Protein 3K9I (pdb70)

Nearest PDB structures (foldseek):
  3k9i-assembly1_A-2  TM=1.009E+00  e=1.436E-14  Halalkalibacterium halodurans
  2xcc-assembly1_B  TM=7.000E-01  e=2.636E-02  Pseudomonas aeruginosa
  2dba-assembly1_A  TM=7.803E-01  e=3.616E-01  Homo sapiens
  3gz1-assembly1_A  TM=6.803E-01  e=4.674E-01  Shigella flexneri
  3ieg-assembly2_B  TM=6.838E-01  e=1.776E+00  Mus musculus

Solvent-accessible surface area: 7184 Å² total

Organism: Halalkalibacterium halodurans (strain ATCC BAA-125 / DSM 18197 / FERM 7344 / JCM 9153 / C-125) (NCBI:txid272558)

CATH classification: 1.25.40.10

Structure (mmCIF, N/CA/C/O backbone):
data_3K9I
#
_entry.id   3K9I
#
_cell.length_a   73.656
_cell.length_b   73.656
_cell.length_c   115.838
_cell.angle_alpha   90.000
_cell.angle_beta   90.000
_cell.angle_gamma   120.000
#
_symmetry.space_group_name_H-M   'P 61 2 2'
#
loop_
_atom_site.group_PDB
_atom_site.id
_atom_site.type_symbol
_atom_site.label_atom_id
_atom_site.label_alt_id
_atom_site.label_comp_id
_atom_site.label_asym_id
_atom_site.label_entity_id
_atom_site.label_seq_id
_atom_site.pdbx_PDB_ins_code
_atom_site.Cartn_x
_atom_site.Cartn_y
_atom_site.Cartn_z
_atom_site.occupancy
_atom_site.B_iso_or_equiv
_atom_site.auth_seq_id
_atom_site.auth_comp_id
_atom_site.auth_asym_id
_atom_site.auth_atom_id
_atom_site.pdbx_PDB_model_num
ATOM 1 N N . ALA A 1 7 ? 8.367 61.970 3.319 1.00 50.64 54 ALA A N 1
ATOM 2 C CA . ALA A 1 7 ? 7.505 62.526 4.383 1.00 52.14 54 ALA A CA 1
ATOM 3 C C . ALA A 1 7 ? 8.082 62.291 5.823 1.00 52.51 54 ALA A C 1
ATOM 4 O O . ALA A 1 7 ? 8.458 61.163 6.195 1.00 49.26 54 ALA A O 1
ATOM 6 N N . GLN A 1 8 ? 8.145 63.379 6.621 1.00 53.02 55 GLN A N 1
ATOM 7 C CA . GLN A 1 8 ? 8.470 63.335 8.088 1.00 51.62 55 GLN A CA 1
ATOM 8 C C . GLN A 1 8 ? 7.149 63.126 8.865 1.00 49.59 55 GLN A C 1
ATOM 9 O O . GLN A 1 8 ? 6.967 63.606 9.993 1.00 46.03 55 GLN A O 1
ATOM 15 N N . ALA A 1 9 ? 6.244 62.399 8.218 1.00 48.53 56 ALA A N 1
ATOM 16 C CA . ALA A 1 9 ? 4.835 62.402 8.530 1.00 47.55 56 ALA A CA 1
ATOM 17 C C . ALA A 1 9 ? 4.498 61.247 9.426 1.00 48.48 56 ALA A C 1
ATOM 18 O O . ALA A 1 9 ? 3.366 61.160 9.917 1.00 50.72 56 ALA A O 1
ATOM 20 N N . VAL A 1 10 ? 5.464 60.344 9.628 1.00 45.96 57 VAL A N 1
ATOM 21 C CA . VAL A 1 10 ? 5.220 59.160 10.435 1.00 43.03 57 VAL A CA 1
ATOM 22 C C . VAL A 1 10 ? 4.851 59.546 11.866 1.00 41.70 57 VAL A C 1
ATOM 23 O O . VAL A 1 10 ? 3.817 59.121 12.380 1.00 41.81 57 VAL A O 1
ATOM 27 N N . PRO A 1 11 ? 5.676 60.384 12.509 1.00 40.59 58 PRO A N 1
ATOM 28 C CA . PRO A 1 11 ? 5.289 60.833 13.845 1.00 39.33 58 PRO A CA 1
ATOM 29 C C . PRO A 1 11 ? 3.909 61.499 13.881 1.00 39.21 58 PRO A C 1
ATOM 30 O O . PRO A 1 11 ? 3.173 61.334 14.875 1.00 38.12 58 PRO A O 1
ATOM 34 N N . TYR A 1 12 ? 3.576 62.250 12.817 1.00 38.44 59 TYR A N 1
ATOM 35 C CA . TYR A 1 12 ? 2.319 63.005 12.778 1.00 38.00 59 TYR A CA 1
ATOM 36 C C . TYR A 1 12 ? 1.175 62.047 12.892 1.00 38.97 59 TYR A C 1
ATOM 37 O O . TYR A 1 12 ? 0.284 62.205 13.737 1.00 38.75 59 TYR A O 1
ATOM 46 N N . TYR A 1 13 ? 1.218 61.057 12.012 1.00 39.88 60 TYR A N 1
ATOM 47 C CA . TYR A 1 13 ? 0.188 60.051 11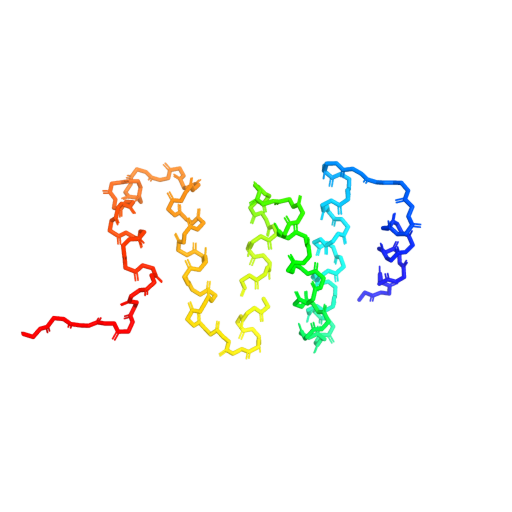.942 1.00 40.75 60 TYR A CA 1
ATOM 48 C C . TYR A 1 13 ? 0.202 59.158 13.188 1.00 42.56 60 TYR A C 1
ATOM 49 O O . TYR A 1 13 ? -0.865 58.757 13.670 1.00 41.25 60 TYR A O 1
ATOM 58 N N . GLU A 1 14 ? 1.400 58.848 13.703 1.00 45.70 61 GLU A N 1
ATOM 59 C CA . GLU A 1 14 ? 1.529 58.018 14.921 1.00 48.22 61 GLU A CA 1
ATOM 60 C C . GLU A 1 14 ? 0.779 58.691 16.045 1.00 50.42 61 GLU A C 1
ATOM 61 O O . GLU A 1 14 ? -0.216 58.159 16.534 1.00 51.84 61 GLU A O 1
ATOM 67 N N . LYS A 1 15 ? 1.234 59.888 16.407 1.00 51.44 62 LYS A N 1
ATOM 68 C CA . LYS A 1 15 ? 0.606 60.651 17.462 1.00 53.14 62 LYS A CA 1
ATOM 69 C C . LYS A 1 15 ? -0.898 60.754 17.260 1.00 52.59 62 LYS A C 1
ATOM 70 O O . LYS A 1 15 ? -1.666 60.540 18.199 1.00 54.49 62 LYS A O 1
ATOM 76 N N . ALA A 1 16 ? -1.306 61.069 16.034 1.00 50.86 63 ALA A N 1
ATOM 77 C CA . ALA A 1 16 ? -2.724 61.206 15.682 1.00 50.69 63 ALA A CA 1
ATOM 78 C C . ALA A 1 16 ? -3.520 59.979 16.072 1.00 51.27 63 ALA A C 1
ATOM 79 O O . ALA A 1 16 ? -4.588 60.094 16.692 1.00 51.75 63 ALA A O 1
ATOM 81 N N . ILE A 1 17 ? -2.973 58.813 15.711 1.00 52.65 64 ILE A N 1
ATOM 82 C CA . ILE A 1 17 ? -3.578 57.501 15.998 1.00 53.57 64 ILE A CA 1
ATOM 83 C C . ILE A 1 17 ? -3.563 57.193 17.494 1.00 53.71 64 ILE A C 1
ATOM 84 O O . ILE A 1 17 ? -4.591 56.788 18.033 1.00 51.74 64 ILE A O 1
ATOM 89 N N . ALA A 1 18 ? -2.400 57.381 18.139 1.00 54.73 65 ALA A N 1
ATOM 90 C CA . ALA A 1 18 ? -2.260 57.327 19.611 1.00 55.47 65 ALA A CA 1
ATOM 91 C C . ALA A 1 18 ? -3.039 58.497 20.279 1.00 57.09 65 ALA A C 1
ATOM 92 O O . ALA A 1 18 ? -2.436 59.405 20.857 1.00 57.91 65 ALA A O 1
ATOM 94 N N . SER A 1 19 ? -4.376 58.438 20.193 1.00 57.25 66 SER A N 1
ATOM 95 C CA . SER A 1 19 ? -5.326 59.516 20.569 1.00 56.40 66 SER A CA 1
ATOM 96 C C . SER A 1 19 ? -6.707 59.073 20.132 1.00 57.06 66 SER A C 1
ATOM 97 O O . SER A 1 19 ? -6.833 58.408 19.103 1.00 57.87 66 SER A O 1
ATOM 100 N N . GLY A 1 20 ? -7.746 59.482 20.857 1.00 58.34 67 GLY A N 1
ATOM 101 C CA . GLY A 1 20 ? -9.119 59.145 20.472 1.00 59.29 67 GLY A CA 1
ATOM 102 C C . GLY A 1 20 ? -9.276 59.418 18.989 1.00 60.66 67 GLY A C 1
ATOM 103 O O . GLY A 1 20 ? -8.884 60.489 18.540 1.00 63.10 67 GLY A O 1
ATOM 104 N N . LEU A 1 21 ? -9.778 58.451 18.216 1.00 59.94 68 LEU A N 1
ATOM 105 C CA . LEU A 1 21 ? -10.000 58.658 16.783 1.00 59.46 68 LEU A CA 1
ATOM 106 C C . LEU A 1 21 ? -10.950 57.612 16.202 1.00 58.60 68 LEU A C 1
ATOM 107 O O . LEU A 1 21 ? -10.882 56.458 16.593 1.00 58.23 68 LEU A O 1
ATOM 112 N N . GLN A 1 22 ? -11.806 58.021 15.257 1.00 59.29 69 GLN A N 1
ATOM 113 C CA . GLN A 1 22 ? -12.942 57.197 14.785 1.00 61.43 69 GLN A CA 1
ATOM 114 C C . GLN A 1 22 ? -13.096 57.021 13.237 1.00 62.47 69 GLN A C 1
ATOM 115 O O . GLN A 1 22 ? -12.115 57.164 12.495 1.00 63.30 69 GLN A O 1
ATOM 121 N N . GLY A 1 23 ? -14.317 56.696 12.773 1.00 62.67 70 GLY A N 1
ATOM 122 C CA . GLY A 1 23 ? -14.648 56.380 11.356 1.00 62.84 70 GLY A CA 1
ATOM 123 C C . GLY A 1 23 ? -13.698 56.831 10.254 1.00 62.80 70 GLY A C 1
ATOM 124 O O . GLY A 1 23 ? -12.672 56.194 10.024 1.00 63.48 70 GLY A O 1
ATOM 125 N N . LYS A 1 24 ? -14.057 57.909 9.554 1.00 62.76 71 LYS A N 1
ATOM 126 C CA . LYS A 1 24 ? -13.172 58.561 8.572 1.00 62.61 71 LYS A CA 1
ATOM 127 C C . LYS A 1 24 ? -11.837 58.918 9.238 1.00 60.53 71 LYS A C 1
ATOM 128 O O . LYS A 1 24 ? -10.767 58.501 8.793 1.00 61.03 71 LYS A O 1
ATOM 134 N N . ASP A 1 25 ? -11.938 59.664 10.330 1.00 57.06 72 ASP A N 1
ATOM 135 C CA . ASP A 1 25 ? -10.794 60.261 11.012 1.00 55.12 72 ASP A CA 1
ATOM 136 C C . ASP A 1 25 ? -9.604 59.323 11.093 1.00 51.80 72 ASP A C 1
ATOM 137 O O . ASP A 1 25 ? -8.550 59.632 10.567 1.00 49.73 72 ASP A O 1
ATOM 142 N N . LEU A 1 26 ? -9.803 58.169 11.731 1.00 50.24 73 LEU A N 1
ATOM 143 C CA . LEU A 1 26 ? -8.721 57.219 12.058 1.00 47.93 73 LEU A CA 1
ATOM 144 C C . LEU A 1 26 ? -8.315 56.410 10.853 1.00 48.19 73 LEU A C 1
ATOM 145 O O . LEU A 1 26 ? -7.115 56.149 10.621 1.00 47.45 73 LEU A O 1
ATOM 150 N N . ALA A 1 27 ? -9.326 55.990 10.098 1.00 47.16 74 ALA A N 1
ATOM 151 C CA . ALA A 1 27 ? -9.104 55.268 8.855 1.00 46.41 74 ALA A CA 1
ATOM 152 C C . ALA A 1 27 ? -8.031 55.986 8.061 1.00 46.03 74 ALA A C 1
ATOM 153 O O . ALA A 1 27 ? -7.028 55.398 7.669 1.00 44.83 74 ALA A O 1
ATOM 155 N N . GLU A 1 28 ? -8.228 57.285 7.878 1.00 47.38 75 GLU A N 1
ATOM 156 C CA . GLU A 1 28 ? -7.347 58.076 7.037 1.00 48.74 75 GLU A CA 1
ATOM 157 C C . GLU A 1 28 ? -5.921 58.193 7.587 1.00 48.32 75 GLU A C 1
ATOM 158 O O . GLU A 1 28 ? -4.971 58.341 6.809 1.00 48.35 75 GLU A O 1
ATOM 164 N N . CYS A 1 29 ? -5.752 58.090 8.901 1.00 47.10 76 CYS A N 1
ATOM 165 C CA . CYS A 1 29 ? -4.408 58.152 9.482 1.00 46.83 76 CYS A CA 1
ATOM 166 C C . CYS A 1 29 ? -3.663 56.834 9.285 1.00 44.99 76 CYS A C 1
ATOM 167 O O . CYS A 1 29 ? -2.446 56.825 9.043 1.00 42.22 76 CYS A O 1
ATOM 170 N N . TYR A 1 30 ? -4.387 55.722 9.382 1.00 43.24 77 TYR A N 1
ATOM 171 C CA . TYR A 1 30 ? -3.791 54.428 9.058 1.00 42.16 77 TYR A CA 1
ATOM 172 C C . TYR A 1 30 ? -3.346 54.441 7.591 1.00 41.85 77 TYR A C 1
ATOM 173 O O . TYR A 1 30 ? -2.184 54.135 7.278 1.00 40.89 77 TYR A O 1
ATOM 182 N N . LEU A 1 31 ? -4.268 54.813 6.699 1.00 41.21 78 LEU A N 1
ATOM 183 C CA . LEU A 1 31 ? -3.961 54.882 5.253 1.00 39.48 78 LEU A CA 1
ATOM 184 C C . LEU A 1 31 ? -2.786 55.803 5.069 1.00 37.94 78 LEU A C 1
ATOM 185 O O . LEU A 1 31 ? -1.794 55.414 4.477 1.00 38.73 78 LEU A O 1
ATOM 190 N N . GLY A 1 32 ? -2.890 57.002 5.644 1.00 37.24 79 GLY A N 1
ATOM 191 C CA . GLY A 1 32 ? -1.809 57.983 5.630 1.00 35.62 79 GLY A CA 1
ATOM 192 C C . GLY A 1 32 ? -0.469 57.424 6.063 1.00 35.23 79 GLY A C 1
ATOM 193 O O . GLY A 1 32 ? 0.512 57.503 5.316 1.00 32.51 79 GLY A O 1
ATOM 194 N N . LEU A 1 33 ? -0.435 56.831 7.261 1.00 35.91 80 LEU A N 1
ATOM 195 C CA . LEU A 1 33 ? 0.801 56.206 7.770 1.00 35.41 80 LEU A CA 1
ATOM 196 C C . LEU A 1 33 ? 1.320 55.136 6.814 1.00 34.69 80 LEU A C 1
ATOM 197 O O . LEU A 1 33 ? 2.488 55.146 6.449 1.00 31.97 80 LEU A O 1
ATOM 202 N N . GLY A 1 34 ? 0.423 54.253 6.390 1.00 36.39 81 GLY A N 1
ATOM 203 C CA . GLY A 1 34 ? 0.769 53.145 5.502 1.00 37.90 81 GLY A CA 1
ATOM 204 C C . GLY A 1 34 ? 1.449 53.615 4.240 1.00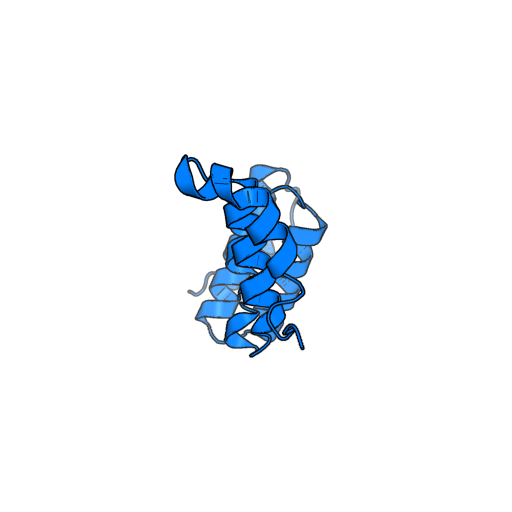 39.79 81 GLY A C 1
ATOM 205 O O . GLY A 1 34 ? 2.545 53.152 3.883 1.00 40.89 81 GLY A O 1
ATOM 206 N N . SER A 1 35 ? 0.805 54.559 3.571 1.00 39.70 82 SER A N 1
ATOM 207 C CA . SER A 1 35 ? 1.352 55.123 2.356 1.00 39.59 82 SER A CA 1
ATOM 208 C C . SER A 1 35 ? 2.716 55.728 2.610 1.00 38.66 82 SER A C 1
ATOM 209 O O . SER A 1 35 ? 3.645 55.519 1.818 1.00 40.00 82 SER A O 1
ATOM 212 N N . THR A 1 36 ? 2.839 56.466 3.710 1.00 36.51 83 THR A N 1
ATOM 213 C CA . THR A 1 36 ? 4.107 57.117 4.038 1.00 37.79 83 THR A CA 1
ATOM 214 C C . THR A 1 36 ? 5.220 56.081 4.193 1.00 37.22 83 THR A C 1
ATOM 215 O O . THR A 1 36 ? 6.321 56.220 3.652 1.00 41.12 83 THR A O 1
ATOM 219 N N . PHE A 1 37 ? 4.919 55.038 4.937 1.00 33.90 84 PHE A N 1
ATOM 220 C CA . PHE A 1 37 ? 5.844 53.935 5.096 1.00 32.45 84 PHE A CA 1
ATOM 221 C C . PHE A 1 37 ? 6.177 53.275 3.740 1.00 29.72 84 PHE A C 1
ATOM 222 O O . PHE A 1 37 ? 7.336 52.937 3.454 1.00 22.85 84 PHE A O 1
ATOM 230 N N . ARG A 1 38 ? 5.162 53.094 2.904 1.00 29.92 85 ARG A N 1
ATOM 231 C CA . ARG A 1 38 ? 5.370 52.398 1.648 1.00 31.58 85 ARG A CA 1
ATOM 232 C C . ARG A 1 38 ? 6.283 53.254 0.784 1.00 32.00 85 ARG A C 1
ATOM 233 O O . ARG A 1 38 ? 7.298 52.785 0.293 1.00 31.01 85 ARG A O 1
ATOM 241 N N . THR A 1 39 ? 5.940 54.530 0.656 1.00 32.26 86 THR A N 1
ATOM 242 C CA . THR A 1 39 ? 6.747 55.448 -0.120 1.00 34.39 86 THR A CA 1
ATOM 243 C C . THR A 1 39 ? 8.117 55.660 0.465 1.00 32.40 86 THR A C 1
ATOM 244 O 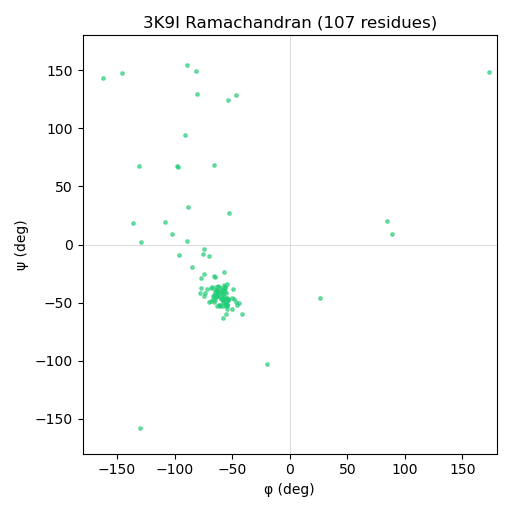O . THR A 1 39 ? 9.049 55.938 -0.263 1.00 31.05 86 THR A O 1
ATOM 248 N N . LEU A 1 40 ? 8.253 55.516 1.775 1.00 33.02 87 LEU A N 1
ATOM 249 C CA . LEU A 1 40 ? 9.584 55.455 2.388 1.00 33.18 87 LEU A CA 1
ATOM 250 C C . LEU A 1 40 ? 10.357 54.177 2.076 1.00 32.55 87 LEU A C 1
ATOM 251 O O . LEU A 1 40 ? 11.519 54.108 2.392 1.00 36.85 87 LEU A O 1
ATOM 256 N N . GLY A 1 41 ? 9.741 53.170 1.471 1.00 31.42 88 GLY A N 1
ATOM 257 C CA . GLY A 1 41 ? 10.444 51.920 1.158 1.00 31.22 88 GLY A CA 1
ATOM 258 C C . GLY A 1 41 ? 10.380 50.896 2.297 1.00 31.72 88 GLY A C 1
ATOM 259 O O . GLY A 1 41 ? 11.046 49.838 2.245 1.00 26.55 88 GLY A O 1
ATOM 260 N N . GLU A 1 42 ? 9.558 51.213 3.307 1.00 31.21 89 GLU A N 1
ATOM 261 C CA . GLU A 1 42 ? 9.365 50.395 4.488 1.00 31.36 89 GLU A CA 1
ATOM 262 C C . GLU A 1 42 ? 8.094 49.570 4.300 1.00 32.67 89 GLU A C 1
ATOM 263 O O . GLU A 1 42 ? 7.068 49.743 4.971 1.00 35.85 89 GLU A O 1
ATOM 269 N N . TYR A 1 43 ? 8.190 48.652 3.359 1.00 31.94 90 TYR A N 1
ATOM 270 C C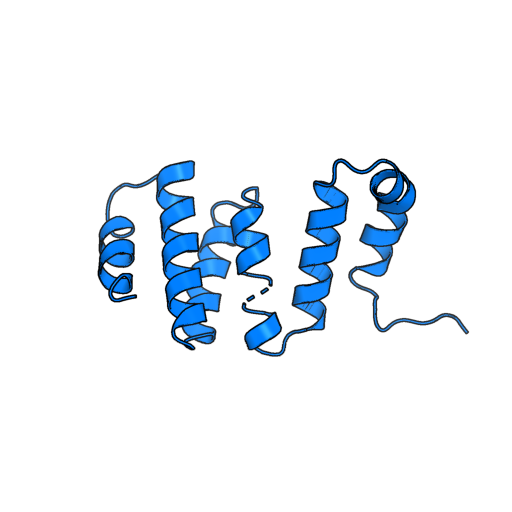A . TYR A 1 43 ? 7.052 47.869 2.907 1.00 31.15 90 TYR A CA 1
ATOM 271 C C . TYR A 1 43 ? 6.458 46.986 4.012 1.00 30.11 90 TYR A C 1
ATOM 272 O O . TYR A 1 43 ? 5.237 46.899 4.156 1.00 32.07 90 TYR A O 1
ATOM 281 N N . ARG A 1 44 ? 7.303 46.337 4.795 1.00 30.00 91 ARG A N 1
ATOM 282 C CA . ARG A 1 44 ? 6.797 45.545 5.935 1.00 29.17 91 ARG A CA 1
ATOM 283 C C . ARG A 1 44 ? 6.076 46.414 6.954 1.00 32.27 91 ARG A C 1
ATOM 284 O O . ARG A 1 44 ? 4.981 46.057 7.426 1.00 34.58 91 ARG A O 1
ATOM 292 N N . LYS A 1 45 ? 6.662 47.571 7.273 1.00 32.90 92 LYS A N 1
ATOM 293 C CA . LYS A 1 45 ? 5.995 48.486 8.186 1.00 32.61 92 LYS A CA 1
ATOM 294 C C . LYS A 1 45 ? 4.662 48.952 7.587 1.00 32.73 92 LYS A C 1
ATOM 295 O O . LYS A 1 45 ? 3.660 48.978 8.272 1.00 32.27 92 LYS A O 1
ATOM 301 N N . ALA A 1 46 ? 4.669 49.283 6.293 1.00 35.18 93 ALA A N 1
ATOM 302 C CA . ALA A 1 46 ? 3.454 49.684 5.545 1.00 35.43 93 ALA A CA 1
ATOM 303 C C . ALA A 1 46 ? 2.394 48.605 5.587 1.00 37.41 93 ALA A C 1
ATOM 304 O O . ALA A 1 46 ? 1.214 48.893 5.781 1.00 36.65 93 ALA A O 1
ATOM 306 N N . GLU A 1 47 ? 2.824 47.358 5.414 1.00 40.36 94 GLU A N 1
ATOM 307 C CA . GLU A 1 47 ? 1.902 46.237 5.400 1.00 42.36 94 GLU A CA 1
ATOM 308 C C . GLU A 1 47 ? 1.219 46.073 6.752 1.00 41.68 94 GLU A C 1
ATOM 309 O O . GLU A 1 47 ? 0.001 45.895 6.810 1.00 41.08 94 GLU A O 1
ATOM 315 N N . ALA A 1 48 ? 1.999 46.147 7.831 1.00 41.17 95 ALA A N 1
ATOM 316 C CA . ALA A 1 48 ? 1.461 46.012 9.187 1.00 39.28 95 ALA A CA 1
ATOM 317 C C . ALA A 1 48 ? 0.367 47.039 9.354 1.00 39.70 95 ALA A C 1
ATOM 318 O O . ALA A 1 48 ? -0.787 46.692 9.548 1.00 40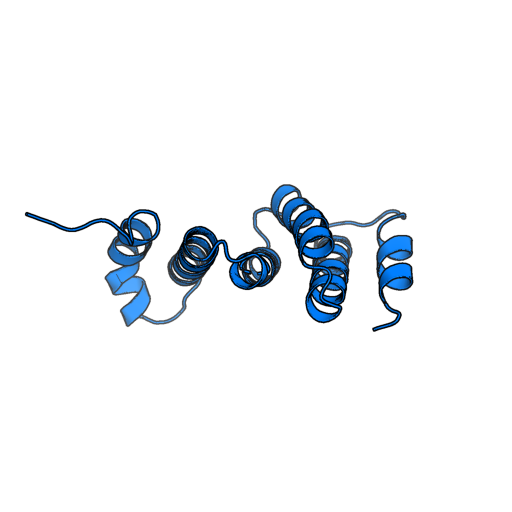.84 95 ALA A O 1
ATOM 320 N N . VAL A 1 49 ? 0.725 48.313 9.198 1.00 39.94 96 VAL A N 1
ATOM 321 C CA . VAL A 1 49 ? -0.222 49.414 9.399 1.00 37.09 96 VAL A CA 1
ATOM 322 C C . VAL A 1 49 ? -1.497 49.274 8.575 1.00 36.96 96 VAL A C 1
ATOM 323 O O . VAL A 1 49 ? -2.590 49.461 9.086 1.00 41.16 96 VAL A O 1
ATOM 327 N N . LEU A 1 50 ? -1.357 48.966 7.302 1.00 36.51 97 LEU A N 1
ATOM 328 C CA . LEU A 1 50 ? -2.503 48.938 6.392 1.00 36.43 97 LEU A CA 1
ATOM 329 C C . LEU A 1 50 ? -3.390 47.725 6.646 1.00 37.92 97 LEU A C 1
ATOM 330 O O . LEU A 1 50 ? -4.610 47.840 6.589 1.00 39.12 97 LEU A O 1
ATOM 335 N N . ALA A 1 51 ? -2.778 46.560 6.884 1.00 40.60 98 ALA A N 1
ATOM 336 C CA . ALA A 1 51 ? -3.519 45.363 7.364 1.00 41.29 98 ALA A CA 1
ATOM 337 C C . ALA A 1 51 ? -4.418 45.762 8.546 1.00 41.44 98 ALA A C 1
ATOM 338 O O . ALA A 1 51 ? -5.622 45.469 8.567 1.00 42.72 98 ALA A O 1
ATOM 340 N N . ASN A 1 52 ? -3.841 46.498 9.488 1.00 40.93 99 ASN A N 1
ATOM 341 C CA . ASN A 1 52 ? -4.586 46.939 10.661 1.00 43.49 99 ASN A CA 1
ATOM 342 C C . ASN A 1 52 ? -5.795 47.809 10.320 1.00 43.29 99 ASN A C 1
ATOM 343 O O . ASN A 1 52 ? -6.851 47.711 10.939 1.00 44.88 99 ASN A O 1
ATOM 348 N N . GLY A 1 53 ? -5.609 48.691 9.357 1.00 44.59 100 GLY A N 1
ATOM 349 C CA . GLY A 1 53 ? -6.683 49.532 8.879 1.00 46.09 100 GLY A CA 1
ATOM 350 C C . GLY A 1 53 ? -7.766 48.701 8.230 1.00 46.71 100 GLY A C 1
ATOM 351 O O . GLY A 1 53 ? -8.944 48.883 8.553 1.00 46.23 100 GLY A O 1
ATOM 352 N N . VAL A 1 54 ? -7.381 47.781 7.337 1.00 45.73 101 VAL A N 1
ATOM 353 C CA . VAL A 1 54 ? -8.374 46.967 6.648 1.00 46.21 101 VAL A CA 1
ATOM 354 C C . VAL A 1 54 ? -9.100 46.127 7.680 1.00 48.22 101 VAL A C 1
ATOM 355 O O . VAL A 1 54 ? -10.319 45.983 7.610 1.00 50.21 101 VAL A O 1
ATOM 359 N N . LYS A 1 55 ? -8.367 45.618 8.667 1.00 49.45 102 LYS A N 1
ATOM 360 C CA . LYS A 1 55 ? -8.982 44.830 9.736 1.00 50.52 102 LYS A CA 1
ATOM 361 C C . LYS A 1 55 ? -10.046 45.675 10.440 1.00 49.19 102 LYS A C 1
ATOM 362 O O . LYS A 1 55 ? -11.172 45.230 10.611 1.00 49.35 102 LYS A O 1
ATOM 368 N N . GLN A 1 56 ? -9.691 46.899 10.816 1.00 48.36 103 GLN A N 1
ATOM 369 C CA . GLN A 1 56 ? -10.607 47.779 11.553 1.00 48.67 103 GLN A CA 1
ATOM 370 C C . GLN A 1 56 ? -11.702 48.462 10.746 1.00 48.48 103 GLN A C 1
ATOM 371 O O . GLN A 1 56 ? -12.725 48.805 11.285 1.00 49.48 103 GLN A O 1
ATOM 377 N N . PHE A 1 57 ? -11.462 48.718 9.477 1.00 49.49 104 PHE A N 1
ATOM 378 C CA . PHE A 1 57 ? -12.424 49.413 8.654 1.00 50.01 104 PHE A CA 1
ATOM 379 C C . PHE A 1 57 ? -12.581 48.596 7.396 1.00 50.91 104 PHE A C 1
ATOM 380 O O . PHE A 1 57 ? -12.183 49.030 6.333 1.00 52.42 104 PHE A O 1
ATOM 388 N N . PRO A 1 58 ? -13.151 47.391 7.511 1.00 51.40 105 PRO A N 1
ATOM 389 C CA . PRO A 1 58 ? -13.221 46.469 6.362 1.00 51.79 105 PRO A CA 1
ATOM 390 C C . PRO A 1 58 ? -13.921 47.016 5.127 1.00 52.41 105 PRO A C 1
ATOM 391 O O . PRO A 1 58 ? -13.620 46.552 4.026 1.00 54.41 105 PRO A O 1
ATOM 395 N N . ASN A 1 59 ? -14.801 48.005 5.315 1.00 52.35 106 ASN A N 1
ATOM 396 C CA . ASN A 1 59 ? -15.564 48.645 4.228 1.00 52.23 106 ASN A CA 1
ATOM 397 C C . ASN A 1 59 ? -14.896 49.852 3.562 1.00 51.71 106 ASN A C 1
ATOM 398 O O . ASN A 1 59 ? -15.489 50.476 2.678 1.00 50.58 106 ASN A O 1
ATOM 403 N N . HIS A 1 60 ? -13.673 50.179 3.981 1.00 51.05 107 HIS A N 1
ATOM 404 C CA . HIS A 1 60 ? -12.953 51.362 3.492 1.00 50.27 107 HIS A CA 1
ATOM 405 C C . HIS A 1 60 ? -12.104 50.994 2.281 1.00 50.09 107 HIS A C 1
ATOM 406 O O . HIS A 1 60 ? -10.970 50.536 2.431 1.00 51.26 107 HIS A O 1
ATOM 413 N N . GLN A 1 61 ? -12.635 51.192 1.080 1.00 49.13 108 GLN A N 1
ATOM 414 C CA . GLN A 1 61 ? -11.966 50.650 -0.123 1.00 48.72 108 GLN A CA 1
ATOM 415 C C . GLN A 1 61 ? -10.594 51.242 -0.406 1.00 46.66 108 GLN A C 1
ATOM 416 O O . GLN A 1 61 ? -9.705 50.551 -0.862 1.00 50.14 108 GLN A O 1
ATOM 422 N N . ALA A 1 62 ? -10.410 52.520 -0.147 1.00 44.75 109 ALA A N 1
ATOM 423 C CA . ALA A 1 62 ? -9.114 53.131 -0.379 1.00 43.96 109 ALA A CA 1
ATOM 424 C C . ALA A 1 62 ? -8.021 52.358 0.348 1.00 43.25 109 ALA A C 1
ATOM 425 O O . ALA A 1 62 ? -6.994 52.036 -0.238 1.00 46.01 109 ALA A O 1
ATOM 427 N N . LEU A 1 63 ? -8.252 52.009 1.604 1.00 41.62 110 LEU A N 1
ATOM 428 C CA . LEU A 1 63 ? -7.261 51.247 2.378 1.00 41.15 110 LEU A CA 1
ATOM 429 C C . LEU A 1 63 ? -6.899 49.921 1.703 1.00 42.11 110 LEU A C 1
ATOM 430 O O . LEU A 1 63 ? -5.733 49.495 1.711 1.00 42.62 110 LEU A O 1
ATOM 435 N N . ARG A 1 64 ? -7.893 49.267 1.113 1.00 41.82 111 ARG A N 1
ATOM 436 C CA . ARG A 1 64 ? -7.640 48.027 0.392 1.00 40.94 111 ARG A CA 1
ATOM 437 C C . ARG A 1 64 ? -6.778 48.318 -0.826 1.00 39.42 111 ARG A C 1
ATOM 438 O O . ARG A 1 64 ? -5.808 47.606 -1.066 1.00 41.44 111 ARG A O 1
ATOM 446 N N . VAL A 1 65 ? -7.079 49.386 -1.569 1.00 37.94 112 VAL A N 1
ATOM 447 C CA . VAL A 1 65 ? -6.221 49.766 -2.711 1.00 35.56 112 VAL A CA 1
ATOM 448 C C . VAL A 1 65 ? -4.778 49.923 -2.262 1.00 37.35 112 VAL A C 1
ATOM 449 O O . VAL A 1 65 ? -3.880 49.293 -2.829 1.00 40.01 112 VAL A O 1
ATOM 453 N N . PHE A 1 66 ? -4.553 50.709 -1.210 1.00 35.65 113 PHE A N 1
ATOM 454 C CA . PHE A 1 66 ? -3.185 50.912 -0.707 1.00 34.56 113 PHE A CA 1
ATOM 455 C C . PHE A 1 66 ? -2.491 49.656 -0.189 1.00 34.41 113 PHE A C 1
ATOM 456 O O . PHE A 1 66 ? -1.300 49.428 -0.499 1.00 32.61 113 PHE A O 1
ATOM 464 N N . TYR A 1 67 ? -3.239 48.809 0.519 1.00 33.74 114 TYR A N 1
ATOM 465 C CA . TYR A 1 67 ? -2.739 47.473 0.900 1.00 33.32 114 TYR A CA 1
ATOM 466 C C . TYR A 1 67 ? -2.306 46.722 -0.355 1.00 32.99 114 TYR A C 1
ATOM 467 O O . TYR A 1 67 ? -1.221 46.136 -0.387 1.00 34.41 114 TYR A O 1
ATOM 476 N N . ALA A 1 68 ? -3.139 46.746 -1.395 1.00 34.42 115 ALA A N 1
ATOM 477 C CA . ALA A 1 68 ? -2.755 46.133 -2.686 1.00 34.00 115 ALA A CA 1
ATOM 478 C C . ALA A 1 68 ? -1.398 46.669 -3.152 1.00 33.32 115 ALA A C 1
ATOM 479 O O . ALA A 1 68 ? -0.545 45.886 -3.555 1.00 34.01 115 ALA A O 1
ATOM 489 N N . VAL A 1 70 ? 1.081 47.834 -1.522 1.00 35.38 117 VAL A N 1
ATOM 490 C CA . VAL A 1 70 ? 2.132 47.245 -0.671 1.00 35.32 117 VAL A CA 1
ATOM 491 C C . VAL A 1 70 ? 2.373 45.839 -1.039 1.00 34.06 117 VAL A C 1
ATOM 492 O O . VAL A 1 70 ? 3.532 45.412 -1.106 1.00 36.46 117 VAL A O 1
ATOM 496 N N . LEU A 1 71 ? 1.284 45.091 -1.218 1.00 35.47 118 LEU A N 1
ATOM 497 C CA . LEU A 1 71 ? 1.400 43.656 -1.517 1.00 34.07 118 LEU A CA 1
ATOM 498 C C . LEU A 1 71 ? 2.291 43.537 -2.768 1.00 33.03 118 LEU A C 1
ATOM 499 O O . LEU A 1 71 ? 3.207 42.699 -2.834 1.00 30.48 118 LEU A O 1
ATOM 504 N N . TYR A 1 72 ? 2.058 44.425 -3.735 1.00 32.34 119 TYR A N 1
ATOM 505 C CA . TYR A 1 72 ? 2.916 44.480 -4.936 1.00 33.24 119 TYR A CA 1
ATOM 506 C C . TYR A 1 72 ? 4.392 44.643 -4.566 1.00 31.13 119 TYR A C 1
ATOM 507 O O . TYR A 1 72 ? 5.261 43.906 -5.028 1.00 33.28 119 TYR A O 1
ATOM 516 N N . ASN A 1 73 ? 4.676 45.636 -3.743 1.00 31.19 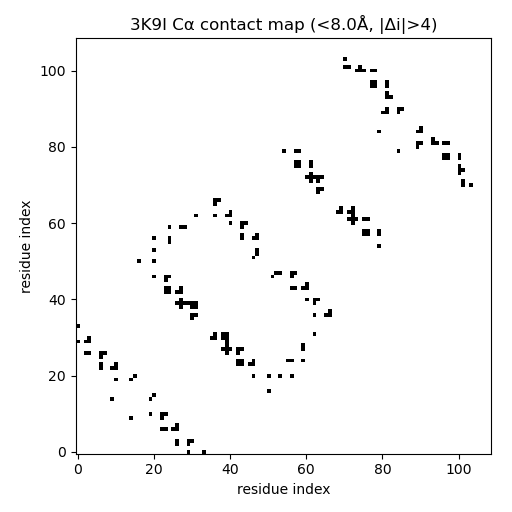120 ASN A N 1
ATOM 517 C CA . ASN A 1 73 ? 6.058 45.957 -3.376 1.00 32.14 120 ASN A CA 1
ATOM 518 C C . ASN A 1 73 ? 6.689 44.792 -2.667 1.00 32.66 120 ASN A C 1
ATOM 519 O O . ASN A 1 73 ? 7.869 44.553 -2.850 1.00 34.97 120 ASN A O 1
ATOM 524 N N . LEU A 1 74 ? 5.914 44.082 -1.844 1.00 32.06 121 LEU A N 1
ATOM 525 C CA . LEU A 1 74 ? 6.423 42.871 -1.158 1.00 32.89 121 LEU A CA 1
ATOM 526 C C . LEU A 1 74 ? 6.544 41.638 -2.087 1.00 32.85 121 LEU A C 1
ATOM 527 O O . LEU A 1 74 ? 7.076 40.606 -1.704 1.00 34.25 121 LEU A O 1
ATOM 532 N N . GLY A 1 75 ? 6.036 41.736 -3.303 1.00 32.41 122 GLY A N 1
ATOM 533 C CA . GLY A 1 75 ? 6.159 40.655 -4.257 1.00 32.11 122 GLY A CA 1
ATOM 534 C C . GLY A 1 75 ? 5.075 39.619 -4.082 1.00 32.71 122 GLY A C 1
ATOM 535 O O . GLY A 1 75 ? 5.230 38.492 -4.554 1.00 30.86 122 GLY A O 1
ATOM 536 N N . ARG A 1 76 ? 3.981 40.005 -3.421 1.00 33.34 123 ARG A N 1
ATOM 537 C CA . ARG A 1 76 ? 2.817 39.137 -3.212 1.00 32.92 123 ARG A CA 1
ATOM 538 C C . ARG A 1 76 ? 1.856 39.516 -4.304 1.00 32.95 123 ARG A C 1
ATOM 539 O O . ARG A 1 76 ? 0.798 40.100 -4.063 1.00 28.91 123 ARG A O 1
ATOM 547 N N . TYR A 1 77 ? 2.262 39.219 -5.532 1.00 32.13 124 TYR A N 1
ATOM 548 C CA . TYR A 1 77 ? 1.555 39.741 -6.684 1.00 32.36 124 TYR A CA 1
ATOM 549 C C . TYR A 1 77 ? 0.182 39.163 -6.770 1.00 32.64 124 TYR A C 1
ATOM 550 O O . TYR A 1 77 ? -0.799 39.889 -6.985 1.00 35.99 124 TYR A O 1
ATOM 559 N N . GLU A 1 78 ? 0.088 37.854 -6.608 1.00 32.75 125 GLU A N 1
ATOM 560 C CA . GLU A 1 78 ? -1.211 37.248 -6.736 1.00 35.43 125 GLU A CA 1
ATOM 561 C C . GLU A 1 78 ? -2.189 37.910 -5.792 1.00 35.15 125 GLU A C 1
ATOM 562 O O . GLU A 1 78 ? -3.256 38.334 -6.202 1.00 37.93 125 GLU A O 1
ATOM 568 N N . GLN A 1 79 ? -1.824 38.028 -4.526 1.00 36.63 126 GLN A N 1
ATOM 569 C CA . GLN A 1 79 ? -2.768 38.574 -3.555 1.00 35.74 126 GLN A CA 1
ATOM 570 C C . GLN A 1 79 ? -3.154 40.000 -3.874 1.00 34.43 126 GLN A C 1
ATOM 571 O O . GLN A 1 79 ? -4.301 40.403 -3.682 1.00 38.56 126 GLN A O 1
ATOM 577 N N . GLY A 1 80 ? -2.210 40.757 -4.392 1.00 33.80 127 GLY A N 1
ATOM 578 C CA . GLY A 1 80 ? -2.465 42.153 -4.716 1.00 33.31 127 GLY A CA 1
ATOM 579 C C . GLY A 1 80 ? -3.395 42.292 -5.889 1.00 33.82 127 GLY A C 1
ATOM 580 O O . GLY A 1 80 ? -4.373 43.028 -5.808 1.00 34.55 127 GLY A O 1
ATOM 581 N N . VAL A 1 81 ? -3.103 41.582 -6.983 1.00 33.17 128 VAL A N 1
ATOM 582 C CA . VAL A 1 81 ? -4.019 41.556 -8.134 1.00 30.16 128 VAL A CA 1
ATOM 583 C C . VAL A 1 81 ? -5.405 41.034 -7.732 1.00 29.99 128 VAL A C 1
ATOM 584 O O . VAL A 1 81 ? -6.417 41.560 -8.175 1.00 28.14 128 VAL A O 1
ATOM 588 N N . GLU A 1 82 ? -5.466 40.027 -6.868 1.00 28.99 129 GLU A N 1
ATOM 589 C CA . GLU A 1 82 ? -6.770 39.495 -6.463 1.00 30.89 129 GLU A CA 1
ATOM 590 C C . GLU A 1 82 ? -7.563 40.641 -5.870 1.00 33.24 129 GLU A C 1
ATOM 591 O O . GLU A 1 82 ? -8.732 40.897 -6.219 1.00 34.15 129 GLU A O 1
ATOM 597 N N . LEU A 1 83 ? -6.896 41.363 -4.989 1.00 33.43 130 LEU A N 1
ATOM 598 C CA . LEU A 1 83 ? -7.574 42.368 -4.212 1.00 33.68 130 LEU A CA 1
ATOM 599 C C . LEU A 1 83 ? -8.031 43.509 -5.106 1.00 33.38 130 LEU A C 1
ATOM 600 O O . LEU A 1 83 ? -9.127 44.055 -4.917 1.00 34.46 130 LEU A O 1
ATOM 605 N N . LEU A 1 84 ? -7.230 43.851 -6.109 1.00 32.12 131 LEU A N 1
ATOM 606 C CA . LEU A 1 84 ? -7.609 44.972 -6.966 1.00 33.28 131 LEU A CA 1
ATOM 607 C C . LEU A 1 84 ? -8.776 44.556 -7.842 1.00 32.49 131 LEU A C 1
ATOM 608 O O . LEU A 1 84 ? -9.720 45.339 -8.039 1.00 33.02 131 LEU A O 1
ATOM 613 N N . LEU A 1 85 ? -8.756 43.312 -8.318 1.00 30.49 132 LEU A N 1
ATOM 614 C CA . LEU A 1 85 ? -9.882 42.805 -9.092 1.00 29.31 132 LEU A CA 1
ATOM 615 C C . LEU A 1 85 ? -11.134 42.763 -8.228 1.00 31.97 132 LEU A C 1
ATOM 616 O O . LEU A 1 85 ? -12.228 43.077 -8.697 1.00 32.07 132 LEU A O 1
ATOM 621 N N . LYS A 1 86 ? -11.004 42.368 -6.967 1.00 33.83 133 LYS A N 1
ATOM 622 C CA . LYS A 1 86 ? -12.206 42.319 -6.120 1.00 35.95 133 LYS A CA 1
ATOM 623 C C . LYS A 1 86 ? -12.735 43.754 -5.938 1.00 35.86 133 LYS A C 1
ATOM 624 O O . LYS A 1 86 ? -13.919 43.980 -5.979 1.00 38.03 133 LYS A O 1
ATOM 630 N N . ILE A 1 87 ? -11.851 44.729 -5.784 1.00 37.09 134 ILE A N 1
ATOM 631 C CA . ILE A 1 87 ? -12.279 46.117 -5.571 1.00 36.97 134 ILE A CA 1
ATOM 632 C C . ILE A 1 87 ? -13.031 46.673 -6.791 1.00 35.26 134 ILE A C 1
ATOM 633 O O . ILE A 1 87 ? -14.087 47.323 -6.645 1.00 34.93 134 ILE A O 1
ATOM 638 N N . ILE A 1 88 ? -12.477 46.396 -7.975 1.00 32.90 135 ILE A N 1
ATOM 639 C CA . ILE A 1 88 ? -13.074 46.766 -9.266 1.00 31.82 135 ILE A CA 1
ATOM 640 C C . ILE A 1 88 ? -14.462 46.149 -9.397 1.00 33.44 135 ILE A C 1
ATOM 641 O O . ILE A 1 88 ? -15.438 46.857 -9.631 1.00 33.16 135 ILE A O 1
ATOM 646 N N . ALA A 1 89 ? -14.549 44.837 -9.199 1.00 34.84 136 ALA A N 1
ATOM 647 C CA . ALA A 1 89 ? -15.819 44.113 -9.238 1.00 34.93 136 ALA A CA 1
ATOM 648 C C . ALA A 1 89 ? -16.832 44.671 -8.258 1.00 38.43 136 ALA A C 1
ATOM 649 O O . ALA A 1 89 ? -18.023 44.759 -8.567 1.00 39.04 136 ALA A O 1
ATOM 651 N N . GLU A 1 90 ? -16.391 45.039 -7.068 1.00 41.72 137 GLU A N 1
ATOM 652 C CA . GLU A 1 90 ? -17.357 45.454 -6.063 1.00 46.29 137 GLU A CA 1
ATOM 653 C C . GLU A 1 90 ? -17.745 46.937 -6.175 1.00 47.04 137 GLU A C 1
ATOM 654 O O . GLU A 1 90 ? -18.805 47.299 -5.690 1.00 50.04 137 GLU A O 1
ATOM 660 N N . THR A 1 91 ? -16.945 47.778 -6.841 1.00 48.26 138 THR A N 1
ATOM 661 C CA . THR A 1 91 ? -17.185 49.241 -6.831 1.00 48.04 138 THR A CA 1
ATOM 662 C C . THR A 1 91 ? -17.234 49.985 -8.189 1.00 50.39 138 THR A C 1
ATOM 663 O O . THR A 1 91 ? -17.406 51.204 -8.209 1.00 52.97 138 THR A O 1
ATOM 667 N N . SER A 1 92 ? -17.109 49.287 -9.311 1.00 50.60 139 SER A N 1
ATOM 668 C CA . SER A 1 92 ? -17.002 49.971 -10.599 1.00 51.10 139 SER A CA 1
ATOM 669 C C . SER A 1 92 ? -18.354 50.403 -11.137 1.00 50.58 139 SER A C 1
ATOM 670 O O . SER A 1 92 ? -19.276 49.590 -11.187 1.00 48.41 139 SER A O 1
ATOM 673 N N . ASP A 1 93 ? -18.437 51.690 -11.517 1.00 52.54 140 ASP A N 1
ATOM 674 C CA . ASP A 1 93 ? -19.537 52.282 -12.322 1.00 53.01 140 ASP A CA 1
ATOM 675 C C . ASP A 1 93 ? -19.776 51.541 -13.612 1.00 51.08 140 ASP A C 1
ATOM 676 O O . ASP A 1 93 ? -20.918 51.276 -13.970 1.00 52.81 140 ASP A O 1
ATOM 681 N N . ASP A 1 94 ? -18.688 51.278 -14.336 1.00 46.91 141 ASP A N 1
ATOM 682 C CA . ASP A 1 94 ? -18.766 50.900 -15.742 1.00 45.99 141 ASP A CA 1
ATOM 683 C C . ASP A 1 94 ? -19.697 49.707 -16.049 1.00 44.61 141 ASP A C 1
ATOM 684 O O . ASP A 1 94 ? -19.565 48.636 -15.451 1.00 41.92 141 ASP A O 1
ATOM 689 N N . GLU A 1 95 ? -20.654 49.945 -16.963 1.00 44.19 142 GLU A N 1
ATOM 690 C CA . GLU A 1 95 ? -21.573 48.921 -17.473 1.00 43.93 142 GLU A CA 1
ATOM 691 C C . GLU A 1 95 ? -20.886 47.618 -17.871 1.00 43.91 142 GLU A C 1
ATOM 692 O O . GLU A 1 95 ? -21.309 46.534 -17.459 1.00 42.03 142 GLU A O 1
ATOM 698 N N . THR A 1 96 ? -19.823 47.739 -18.671 1.00 45.42 143 THR A N 1
ATOM 699 C CA . THR A 1 96 ? -19.057 46.578 -19.166 1.00 43.74 143 THR A CA 1
ATOM 700 C C . THR A 1 96 ? -18.483 45.768 -17.984 1.00 44.47 143 THR A C 1
ATOM 701 O O . THR A 1 96 ? -18.617 44.541 -17.948 1.00 43.93 143 THR A O 1
ATOM 705 N N . ILE A 1 97 ? -17.889 46.441 -16.996 1.00 44.11 144 ILE A N 1
ATOM 706 C CA . ILE A 1 97 ? -17.307 45.718 -15.851 1.00 44.06 144 ILE A CA 1
ATOM 707 C C . ILE A 1 97 ? -18.381 45.030 -15.015 1.00 43.73 144 ILE A C 1
ATOM 708 O O . ILE A 1 97 ? -18.239 43.854 -14.656 1.00 43.87 144 ILE A O 1
ATOM 713 N N . GLN A 1 98 ? -19.465 45.737 -14.740 1.00 43.72 145 GLN A N 1
ATOM 714 C CA . GLN A 1 98 ? -20.600 45.102 -14.078 1.00 44.24 145 GLN A CA 1
ATOM 715 C C . GLN A 1 98 ? -21.172 43.911 -14.881 1.00 42.18 145 GLN A C 1
ATOM 716 O O . GLN A 1 98 ? -21.542 42.905 -14.293 1.00 43.45 145 GLN A O 1
ATOM 722 N N . SER A 1 99 ? -21.211 43.983 -16.205 1.00 40.42 146 SER A N 1
ATOM 723 C CA . SER A 1 99 ? -21.602 42.799 -16.989 1.00 41.73 146 SER A CA 1
ATOM 724 C C . SER A 1 99 ? -20.697 41.572 -16.702 1.00 41.26 146 SER A C 1
ATOM 725 O O . SER A 1 99 ? -21.171 40.434 -16.700 1.00 40.66 146 SER A O 1
ATOM 728 N N . TYR A 1 100 ? -19.406 41.801 -16.447 1.00 40.83 147 TYR A N 1
ATOM 729 C CA . TYR A 1 100 ? -18.471 40.703 -16.197 1.00 40.51 147 TYR A CA 1
ATOM 730 C C . TYR A 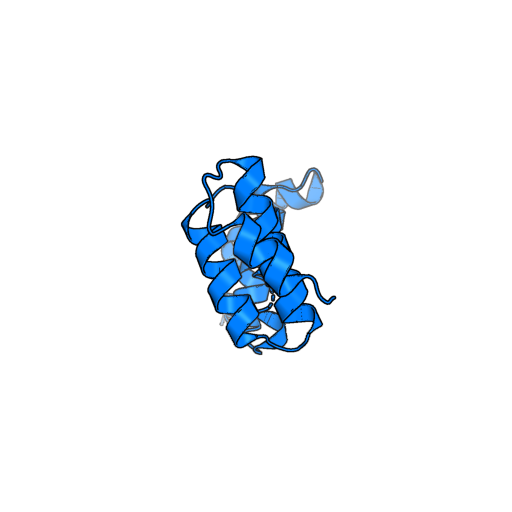1 100 ? -18.134 40.503 -14.720 1.00 39.86 147 TYR A C 1
ATOM 731 O O . TYR A 1 100 ? -17.258 39.701 -14.384 1.00 40.56 147 TYR A O 1
ATOM 740 N N . LYS A 1 101 ? -18.850 41.206 -13.845 1.00 38.53 148 LYS A N 1
ATOM 741 C CA . LYS A 1 101 ? -18.602 41.161 -12.402 1.00 36.95 148 LYS A CA 1
ATOM 742 C C . LYS A 1 101 ? -18.382 39.749 -11.878 1.00 36.11 148 LYS A C 1
ATOM 743 O O . LYS A 1 101 ? -17.397 39.485 -11.192 1.00 36.98 148 LYS A O 1
ATOM 749 N N . GLN A 1 102 ? -19.276 38.831 -12.216 1.00 35.78 149 GLN A N 1
ATOM 750 C CA . GLN A 1 102 ? -19.155 37.478 -11.685 1.00 36.62 149 GLN A CA 1
ATOM 751 C C . GLN A 1 102 ? -17.908 36.786 -12.192 1.00 37.14 149 GLN A C 1
ATOM 752 O O . GLN A 1 102 ? -17.212 36.123 -11.427 1.00 37.84 149 GLN A O 1
ATOM 758 N N . ALA A 1 103 ? -17.606 36.976 -13.470 1.00 36.86 150 ALA A N 1
ATOM 759 C CA . ALA A 1 103 ? -16.368 36.452 -14.050 1.00 34.12 150 ALA A CA 1
ATOM 760 C C . ALA A 1 103 ? -15.139 36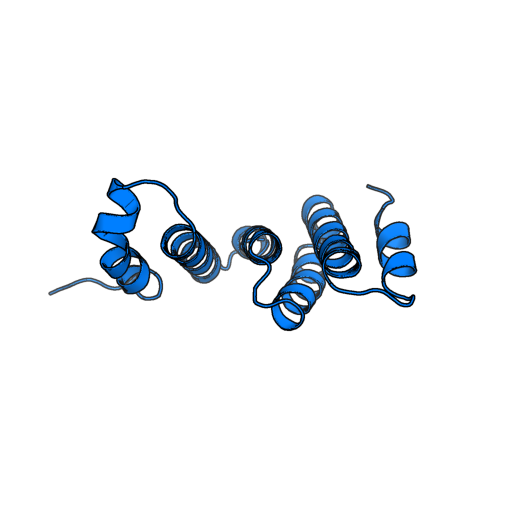.988 -13.324 1.00 33.97 150 ALA A C 1
ATOM 761 O O . ALA A 1 103 ? -14.225 36.233 -12.986 1.00 32.76 150 ALA A O 1
ATOM 763 N N . ILE A 1 104 ? -15.118 38.294 -13.075 1.00 34.95 151 ILE A N 1
ATOM 764 C CA . ILE A 1 104 ? -13.961 38.935 -12.446 1.00 34.67 151 ILE A CA 1
ATOM 765 C C . ILE A 1 104 ? -13.779 38.378 -11.047 1.00 35.46 151 ILE A C 1
ATOM 766 O O . ILE A 1 104 ? -12.712 37.876 -10.702 1.00 36.91 151 ILE A O 1
ATOM 771 N N . LEU A 1 105 ? -14.844 38.418 -10.256 1.00 35.83 152 LEU A N 1
ATOM 772 C CA . LEU A 1 105 ? -14.820 37.828 -8.920 1.00 35.03 152 LEU A CA 1
ATOM 773 C C . LEU A 1 105 ? -14.403 36.368 -8.909 1.00 35.49 152 LEU A C 1
ATOM 774 O O . LEU A 1 105 ? -13.775 35.899 -7.966 1.00 38.43 152 LEU A O 1
ATOM 779 N N . PHE A 1 106 ? -14.773 35.644 -9.945 1.00 35.04 153 PHE A N 1
ATOM 780 C CA . PHE A 1 106 ? -14.453 34.224 -10.029 1.00 35.17 153 PHE A CA 1
ATOM 781 C C . PHE A 1 106 ? -12.992 33.968 -10.351 1.00 35.23 153 PHE A C 1
ATOM 782 O O . PHE A 1 106 ? -12.362 33.091 -9.777 1.00 37.55 153 PHE A O 1
ATOM 790 N N . TYR A 1 107 ? -12.467 34.714 -11.308 1.00 35.01 154 TYR A N 1
ATOM 791 C CA . TYR A 1 107 ? -11.096 34.524 -11.733 1.00 33.00 154 TYR A CA 1
ATOM 792 C C . TYR A 1 107 ? -10.107 35.083 -10.687 1.00 33.79 154 TYR A C 1
ATOM 793 O O . TYR A 1 107 ? -8.967 34.601 -10.592 1.00 34.63 154 TYR A O 1
ATOM 802 N N . ALA A 1 108 ? -10.547 36.062 -9.890 1.00 34.02 155 ALA A N 1
ATOM 803 C CA . ALA A 1 108 ? -9.665 36.765 -8.912 1.00 35.88 155 ALA A CA 1
ATOM 804 C C . ALA A 1 108 ? -8.790 35.895 -7.979 1.00 35.94 155 ALA A C 1
ATOM 805 O O . ALA A 1 108 ? -7.666 36.240 -7.691 1.00 33.46 155 ALA A O 1
ATOM 807 N N . ASP A 1 109 ? -9.295 34.776 -7.488 1.00 36.74 156 ASP A N 1
ATOM 808 C CA . ASP A 1 109 ? -8.469 33.963 -6.594 1.00 38.89 156 ASP A CA 1
ATOM 809 C C . ASP A 1 109 ? -8.020 32.681 -7.274 1.00 38.41 156 ASP A C 1
ATOM 810 O O . ASP A 1 109 ? -7.611 31.727 -6.613 1.00 36.31 156 ASP A O 1
ATOM 815 N N . LYS A 1 110 ? -8.083 32.695 -8.604 1.00 38.54 157 LYS A N 1
ATOM 816 C CA . LYS A 1 110 ? -7.791 31.535 -9.441 1.00 38.51 157 LYS A CA 1
ATOM 817 C C . LYS A 1 110 ? -6.924 31.894 -10.657 1.00 38.12 157 LYS A C 1
ATOM 818 O O . LYS A 1 110 ? -6.871 31.123 -11.617 1.00 36.59 157 LYS A O 1
ATOM 824 N N . LEU A 1 111 ? -6.241 33.040 -10.623 1.00 36.17 158 LEU A N 1
ATOM 825 C CA . LEU A 1 111 ? -5.558 33.546 -11.817 1.00 35.91 158 LEU A CA 1
ATOM 826 C C . LEU A 1 111 ? -4.555 32.564 -12.436 1.00 35.60 158 LEU A C 1
ATOM 827 O O . LEU A 1 111 ? -4.443 32.499 -13.655 1.00 39.50 158 LEU A O 1
ATOM 832 N N . ASP A 1 112 ? -3.854 31.810 -11.593 1.00 35.79 159 ASP A N 1
ATOM 833 C CA . ASP A 1 112 ? -2.900 30.786 -12.027 1.00 36.93 159 ASP A CA 1
ATOM 834 C C . ASP A 1 112 ? -3.547 29.489 -12.571 1.00 37.59 159 ASP A C 1
ATOM 835 O O . ASP A 1 112 ? -2.833 28.592 -13.002 1.00 35.68 159 ASP A O 1
ATOM 840 N N . GLU A 1 113 ? -4.873 29.367 -12.525 1.00 37.33 160 GLU A N 1
ATOM 841 C CA . GLU A 1 113 ? -5.519 28.136 -12.944 1.00 38.84 160 GLU A CA 1
ATOM 842 C C . GLU A 1 113 ? -5.809 28.200 -14.420 1.00 37.83 160 GLU A C 1
ATOM 843 O O . GLU A 1 113 ? -5.972 29.297 -14.963 1.00 37.76 160 GLU A O 1
ATOM 849 N N . THR A 1 114 ? -5.901 27.011 -15.031 1.00 38.03 161 THR A N 1
ATOM 850 C CA . THR A 1 114 ? -6.180 26.820 -16.463 1.00 37.70 161 THR A CA 1
ATOM 851 C C . THR A 1 114 ? -7.041 25.545 -16.736 1.00 39.47 161 THR A C 1
ATOM 852 O O . THR A 1 114 ? -6.919 24.567 -16.008 1.00 35.75 161 THR A O 1
ATOM 856 N N . TRP A 1 115 ? -7.893 25.577 -17.775 1.00 42.58 162 TRP A N 1
ATOM 857 C CA . TRP A 1 115 ? -8.658 24.389 -18.209 1.00 46.25 162 TRP A CA 1
ATOM 858 C C . TRP A 1 115 ? -7.838 23.415 -19.115 1.00 46.27 162 TRP A C 1
ATOM 859 O O . TRP A 1 115 ? -6.951 23.843 -19.842 1.00 47.35 162 TRP A O 1
ATOM 870 N N . LYS A 1 116 ? -8.164 22.112 -19.030 1.00 47.63 163 LYS A N 1
ATOM 871 C CA . LYS A 1 116 ? -7.513 20.996 -19.774 1.00 46.38 163 LYS A CA 1
ATOM 872 C C . LYS A 1 116 ? -8.248 20.660 -21.077 1.00 43.63 163 LYS A C 1
ATOM 873 O O . LYS A 1 116 ? -8.164 21.392 -22.056 1.00 39.15 163 LYS A O 1
#

B-factor: mean 42.5, std 10.77, range [16.44, 80.03]

Sequence (109 aa):
AQAVPYYEKAIASGLQGKDLAECYLGLGSTFRTLGEYRKAEAVLANGVKQFPNHQALRVFYAVLYNLGRYEQGVELLLKIIAETSDDETIQSYKQAILFYADKLDETWK

InterPro domains:
  IPR011990 Tetratricopeptide-like helical domain superfamily [G3DSA:1.25.40.10] (48-156)
  IPR011990 Tetratricopeptide-like helical domain superfamily [SSF48452] (32-160)
  IPR019734 Tetratricopeptide repeat [PS50005] (74-107)
  IPR041656 Tetratrico peptide repeat, group 5 [PF12688] (37-158)

Foldseek 3Di:
DVCLVVLVVQLVDDADDPGNLVSLLVNLVVCVVVVNLVVSLVSLVVSCVVHVPPLSSLLSNCSCVSVVVPLVSQLSVLLSCLVDPPDPVSVVCSVVSNVCSNPVVDDDD

Radius of gyration: 15.83 Å; Cα contacts (8 Å, |Δi|>4): 117; chains: 1; bounding box: 32×42×40 Å

Secondary structure (DSSP, 8-state):
---HHHHHHHHSS---HHHHHHHHHHHHHHHHHTT-HHHHHHHHHHHHHH-TT-HHHHHHH--HHHHT-HHHHHHHHHHHHHHH---HHHHHTHHHHHHHTT-TT----